Protein AF-A0A645IZW1-F1 (afdb_monomer_lite)

Secondary structure (DSSP, 8-state):
--SEEEE--TTSSS--EEEE---TTTTS-TT---HHHHT-TT-EEPTTS-EE--HHHHHHHT-HHHHHHHHHHHHHHHHHHS-HHHHHHHHHHHHHHHHHHHHHHHHHH--SS-HHHHHHHHHHHHHHHHHHHHHHHHHHHHHHT--HHHHHHHHHHH--

pLDDT: mean 94.76, std 5.3, range [58.44, 98.62]

InterPro domains:
  IPR014867 Spore coat protein CotH/Invasin CotH2/3/7 [PF08757] (4-135)

Sequence (160 aa):
MFNQKYWRTQDYTLKWRPVFFDLDFGFKSASRDMLGKFFNPKGEASPDQSKTYFEIYIGLKKNAAWRDYCVERYVEVVETYFNSERATALLDEMTAVLRPEIQRQIDKWHRPYSMEEWEDSIAELREIVAQRPEYALQNLQDYFRVSQEKMDELIAKYSK

Radius of gyration: 18.98 Å; chains: 1; bounding box: 49×40×54 Å

Organism: NCBI:txid1076179

Structure (mmCIF, N/CA/C/O backbone):
data_AF-A0A645IZW1-F1
#
_entry.id   AF-A0A645IZW1-F1
#
loop_
_atom_site.group_PDB
_atom_site.id
_atom_site.type_symbol
_atom_site.label_atom_id
_atom_site.label_alt_id
_atom_site.label_comp_id
_atom_site.label_asym_id
_atom_site.label_entity_id
_atom_site.label_seq_id
_atom_site.pdbx_PDB_ins_code
_atom_site.Cartn_x
_atom_site.Cartn_y
_atom_site.Cartn_z
_atom_site.occupancy
_atom_site.B_iso_or_equiv
_atom_site.auth_seq_id
_atom_site.auth_comp_id
_atom_site.auth_asym_id
_atom_site.auth_atom_id
_atom_site.pdbx_PDB_model_num
ATOM 1 N N . MET A 1 1 ? -10.077 13.845 -7.117 1.00 58.44 1 MET A N 1
ATOM 2 C CA . MET A 1 1 ? -11.066 12.772 -6.965 1.00 58.44 1 MET A CA 1
ATOM 3 C C . MET A 1 1 ? -10.299 11.556 -6.486 1.00 58.44 1 MET A C 1
ATOM 5 O O . MET A 1 1 ? -9.211 11.335 -6.999 1.00 58.44 1 MET A O 1
ATOM 9 N N . PHE A 1 2 ? -10.779 10.834 -5.476 1.00 76.81 2 PHE A N 1
ATOM 10 C CA . PHE A 1 2 ? -10.186 9.533 -5.148 1.00 76.81 2 PHE A CA 1
ATOM 11 C C . PHE A 1 2 ? -10.809 8.458 -6.025 1.00 76.81 2 PHE A C 1
ATOM 13 O O . PHE A 1 2 ? -12.012 8.501 -6.289 1.00 76.81 2 PHE A O 1
ATOM 20 N N . ASN A 1 3 ? -9.995 7.493 -6.445 1.00 87.50 3 ASN A N 1
ATOM 21 C CA . ASN A 1 3 ? -10.388 6.457 -7.392 1.00 87.50 3 ASN A CA 1
ATOM 22 C C . ASN A 1 3 ? -11.169 5.326 -6.702 1.00 87.50 3 ASN A C 1
ATOM 24 O O . ASN A 1 3 ? -10.756 4.168 -6.629 1.00 87.50 3 ASN A O 1
ATOM 28 N N . GLN A 1 4 ? -12.312 5.708 -6.130 1.00 87.06 4 GLN A N 1
ATOM 29 C CA . GLN A 1 4 ? -13.216 4.850 -5.385 1.00 87.06 4 GLN A CA 1
ATOM 30 C C . GLN A 1 4 ? -14.676 5.186 -5.704 1.00 87.06 4 GLN A C 1
ATOM 32 O O . GLN A 1 4 ? -15.096 6.341 -5.714 1.00 87.06 4 GLN A O 1
ATOM 37 N N . LYS A 1 5 ? -15.469 4.142 -5.927 1.00 87.81 5 LYS A N 1
ATOM 38 C CA . LYS A 1 5 ? -16.933 4.175 -6.002 1.00 87.81 5 LYS A CA 1
ATOM 39 C C . LYS A 1 5 ? -17.515 3.276 -4.918 1.00 87.81 5 LYS A C 1
ATOM 41 O O . LYS A 1 5 ? -16.784 2.583 -4.212 1.00 87.81 5 LYS A O 1
ATOM 46 N N . TYR A 1 6 ? -18.837 3.279 -4.792 1.00 89.81 6 TYR A N 1
ATOM 47 C CA . TYR A 1 6 ? -19.541 2.390 -3.879 1.00 89.81 6 TYR A CA 1
ATOM 48 C C . TYR A 1 6 ? -20.588 1.580 -4.625 1.00 89.81 6 TYR A C 1
ATOM 50 O O . TYR A 1 6 ? -21.292 2.098 -5.492 1.00 89.81 6 TYR A O 1
ATOM 58 N N . TRP A 1 7 ? -20.699 0.310 -4.257 1.00 92.31 7 TRP A N 1
ATOM 59 C CA . TRP A 1 7 ? -21.682 -0.606 -4.813 1.00 92.31 7 TRP A CA 1
ATOM 60 C C . TRP A 1 7 ? -22.397 -1.376 -3.702 1.00 92.31 7 TRP A C 1
ATOM 62 O O . TRP A 1 7 ? -21.852 -1.583 -2.618 1.00 92.31 7 TRP A O 1
ATOM 72 N N . ARG A 1 8 ? -23.639 -1.773 -3.967 1.00 94.00 8 ARG A N 1
ATOM 73 C CA . ARG A 1 8 ? -24.494 -2.589 -3.099 1.00 94.00 8 ARG A CA 1
ATOM 74 C C . ARG A 1 8 ? -25.448 -3.409 -3.965 1.00 94.00 8 ARG A C 1
ATOM 76 O O . ARG A 1 8 ? -25.717 -3.021 -5.105 1.00 94.00 8 ARG A O 1
ATOM 83 N N . THR A 1 9 ? -26.036 -4.466 -3.415 1.00 96.12 9 THR A N 1
ATOM 84 C CA . THR A 1 9 ? -27.168 -5.130 -4.078 1.00 96.12 9 THR A CA 1
ATOM 85 C C . THR A 1 9 ? -28.439 -4.287 -3.956 1.00 96.12 9 THR A C 1
ATOM 87 O O . THR A 1 9 ? -28.561 -3.437 -3.065 1.00 96.12 9 THR A O 1
ATOM 90 N N . GLN A 1 10 ? -29.401 -4.499 -4.862 1.00 95.44 10 GLN A N 1
ATOM 91 C CA . GLN A 1 10 ? -30.683 -3.780 -4.846 1.00 95.44 10 GLN A CA 1
ATOM 92 C C . GLN A 1 10 ? -31.492 -4.064 -3.574 1.00 95.44 10 GLN A C 1
ATOM 94 O O . GLN A 1 10 ? -32.064 -3.136 -3.005 1.00 95.44 10 GLN A O 1
ATOM 99 N N . ASP A 1 11 ? -31.448 -5.314 -3.117 1.00 96.50 11 ASP A N 1
ATOM 100 C CA . ASP A 1 11 ? -32.113 -5.845 -1.923 1.00 96.50 11 ASP A CA 1
ATOM 101 C C . ASP A 1 11 ? -31.331 -5.627 -0.611 1.00 96.50 11 ASP A C 1
ATOM 103 O O . ASP A 1 11 ? -31.790 -6.034 0.452 1.00 96.50 11 ASP A O 1
ATOM 107 N N . TYR A 1 12 ? -30.150 -4.996 -0.670 1.00 92.44 12 TYR A N 1
ATOM 108 C CA . TYR A 1 12 ? -29.259 -4.740 0.470 1.00 92.44 12 TYR A CA 1
ATOM 109 C C . TYR A 1 12 ? -28.753 -5.975 1.234 1.00 92.44 12 TYR A C 1
ATOM 111 O O . TYR A 1 12 ? -28.179 -5.822 2.318 1.00 92.44 12 TYR A O 1
ATOM 119 N N . THR A 1 13 ? -28.869 -7.178 0.668 1.00 95.81 13 THR A N 1
ATOM 120 C CA . THR A 1 13 ? -28.173 -8.366 1.194 1.00 95.81 13 THR A CA 1
ATOM 121 C C . THR A 1 13 ? -26.663 -8.124 1.268 1.00 95.81 13 THR A C 1
ATOM 123 O O . THR A 1 13 ? -26.035 -8.386 2.296 1.00 95.81 13 THR A O 1
ATOM 126 N N . LEU A 1 14 ? -26.090 -7.492 0.237 1.00 91.56 14 LEU A N 1
ATOM 127 C CA . LEU A 1 14 ? -24.781 -6.852 0.302 1.00 91.56 14 LEU A CA 1
ATOM 128 C C . LEU A 1 14 ? -24.951 -5.351 0.530 1.00 91.56 14 LEU A C 1
ATOM 130 O O . LEU A 1 14 ? -25.334 -4.589 -0.361 1.00 91.56 14 LEU A O 1
ATOM 134 N N . LYS A 1 15 ? -24.608 -4.924 1.747 1.00 90.06 15 LYS A N 1
ATOM 135 C CA . LYS A 1 15 ? -24.477 -3.508 2.109 1.00 90.06 15 LYS A CA 1
ATOM 136 C C . LYS A 1 15 ? -23.339 -2.851 1.321 1.00 90.06 15 LYS A C 1
ATOM 138 O O . LYS A 1 15 ? -22.484 -3.538 0.771 1.00 90.06 15 LYS A O 1
ATOM 143 N N . TRP A 1 16 ? -23.319 -1.519 1.321 1.00 89.44 16 TRP A N 1
ATOM 144 C CA . TRP A 1 16 ? -22.323 -0.705 0.621 1.00 89.44 16 TRP A CA 1
ATOM 145 C C . TRP A 1 16 ? -20.887 -1.217 0.793 1.00 89.44 16 TRP A C 1
ATOM 147 O O . TRP A 1 16 ? -20.386 -1.352 1.914 1.00 89.44 16 TRP A O 1
ATOM 157 N N . ARG A 1 17 ? -20.223 -1.470 -0.336 1.00 88.56 17 ARG A N 1
ATOM 158 C CA . ARG A 1 17 ? -18.812 -1.839 -0.440 1.00 88.56 17 ARG A CA 1
ATOM 159 C C . ARG A 1 17 ? -18.063 -0.810 -1.280 1.00 88.56 17 ARG A C 1
ATOM 161 O O . ARG A 1 17 ? -18.606 -0.368 -2.296 1.00 88.56 17 ARG A O 1
ATOM 168 N N . PRO A 1 18 ? -16.840 -0.432 -0.881 1.00 89.00 18 PRO A N 1
ATOM 169 C CA . PRO A 1 18 ? -15.971 0.341 -1.748 1.00 89.00 18 PRO A CA 1
ATOM 170 C C . PRO A 1 18 ? -15.534 -0.513 -2.943 1.00 89.00 18 PRO A C 1
ATOM 172 O O . PRO A 1 18 ? -15.275 -1.708 -2.803 1.00 89.00 18 PRO A O 1
ATOM 175 N N . VAL A 1 19 ? -15.444 0.116 -4.108 1.00 91.00 19 VAL A N 1
ATOM 176 C CA . VAL A 1 19 ? -14.883 -0.455 -5.332 1.00 91.00 19 VAL A CA 1
ATOM 177 C C . VAL A 1 19 ? -13.795 0.493 -5.808 1.00 91.00 19 VAL A C 1
ATOM 179 O O . VAL A 1 19 ? -14.080 1.654 -6.113 1.00 91.00 19 VAL A O 1
ATOM 182 N N . PHE A 1 20 ? -12.559 0.007 -5.837 1.00 90.56 20 PHE A N 1
ATOM 183 C CA . PHE A 1 20 ? -11.404 0.773 -6.290 1.00 90.56 20 PHE A CA 1
ATOM 184 C C . PHE A 1 20 ? -11.232 0.659 -7.805 1.00 90.56 20 PHE A C 1
ATOM 186 O O . PHE A 1 20 ? -11.571 -0.360 -8.405 1.00 90.56 20 PHE A O 1
ATOM 193 N N . PHE A 1 21 ? -10.706 1.711 -8.416 1.00 92.81 21 PHE A N 1
ATOM 194 C CA . PHE A 1 21 ? -10.267 1.747 -9.810 1.00 92.81 21 PHE A CA 1
ATOM 195 C C . PHE A 1 21 ? -8.989 2.587 -9.896 1.00 92.81 21 PHE A C 1
ATOM 197 O O . PHE A 1 21 ? -8.610 3.180 -8.893 1.00 92.81 21 PHE A O 1
ATOM 204 N N . ASP A 1 22 ? -8.323 2.612 -11.053 1.00 93.25 22 ASP A N 1
ATOM 205 C CA . ASP A 1 22 ? -7.211 3.538 -11.342 1.00 93.25 22 ASP A CA 1
ATOM 206 C C . ASP A 1 22 ? -6.146 3.589 -10.217 1.00 93.25 22 ASP A C 1
ATOM 208 O O . ASP A 1 22 ? -6.027 4.548 -9.451 1.00 93.25 22 ASP A O 1
ATOM 212 N N . LEU A 1 23 ? -5.456 2.453 -10.047 1.00 91.38 23 LEU A N 1
ATOM 213 C CA . LEU A 1 23 ? -4.484 2.193 -8.974 1.00 91.38 23 LEU A CA 1
ATOM 214 C C . LEU A 1 23 ? -3.025 2.247 -9.457 1.00 91.38 23 LEU A C 1
ATOM 216 O O . LEU A 1 23 ? -2.130 1.775 -8.761 1.00 91.38 23 LEU A O 1
ATOM 220 N N . ASP A 1 24 ? -2.778 2.817 -10.630 1.00 90.88 24 ASP A N 1
ATOM 221 C CA . ASP A 1 24 ? -1.457 2.986 -11.249 1.00 90.88 24 ASP A CA 1
ATOM 222 C C . ASP A 1 24 ? -0.522 3.899 -10.430 1.00 90.88 24 ASP A C 1
ATOM 224 O O . ASP A 1 24 ? 0.692 3.731 -10.454 1.00 90.88 24 ASP A O 1
ATOM 228 N N . PHE A 1 25 ? -1.078 4.810 -9.622 1.00 88.69 25 PHE A N 1
ATOM 229 C CA . PHE A 1 25 ? -0.332 5.600 -8.626 1.00 88.69 25 PHE A CA 1
ATOM 230 C C . PHE A 1 25 ? -0.098 4.859 -7.291 1.00 88.69 25 PHE A C 1
ATOM 232 O O . PHE A 1 25 ? 0.439 5.443 -6.335 1.00 88.69 25 PHE A O 1
ATOM 239 N N . GLY A 1 26 ? -0.524 3.595 -7.195 1.00 89.38 26 GLY A N 1
ATOM 240 C CA . GLY A 1 26 ? -0.155 2.675 -6.122 1.00 89.38 26 GLY A CA 1
ATOM 241 C C . GLY A 1 26 ? 1.346 2.377 -6.135 1.00 89.38 26 GLY A C 1
ATOM 242 O O . GLY A 1 26 ? 2.008 2.565 -7.144 1.00 89.38 26 GLY A O 1
ATOM 243 N N . PHE A 1 27 ? 1.904 1.978 -4.988 1.00 92.06 27 PHE A N 1
ATOM 244 C CA . PHE A 1 27 ? 3.338 1.665 -4.842 1.00 92.06 27 PHE A CA 1
ATOM 245 C C . PHE A 1 27 ? 4.316 2.740 -5.363 1.00 92.06 27 PHE A C 1
ATOM 247 O O . PHE A 1 27 ? 5.469 2.452 -5.637 1.00 92.06 27 PHE A O 1
ATOM 254 N N . LYS A 1 28 ? 3.904 4.014 -5.413 1.00 90.81 28 LYS A N 1
ATOM 255 C CA . LYS A 1 28 ? 4.811 5.134 -5.732 1.00 90.81 28 LYS A CA 1
ATOM 256 C C . LYS A 1 28 ? 5.898 5.365 -4.667 1.00 90.81 28 LYS A C 1
ATOM 258 O O . LYS A 1 28 ? 6.883 6.043 -4.917 1.00 90.81 28 LYS A O 1
ATOM 263 N N . SER A 1 29 ? 5.662 4.909 -3.439 1.00 94.69 29 SER A N 1
ATOM 264 C CA . SER A 1 29 ? 6.598 5.001 -2.316 1.00 94.69 29 SER A CA 1
ATOM 265 C C . SER A 1 29 ? 6.164 4.027 -1.224 1.00 94.69 29 SER A C 1
ATOM 267 O O . SER A 1 29 ? 4.963 3.909 -0.954 1.00 94.69 29 SER A O 1
ATOM 269 N N . ALA A 1 30 ? 7.126 3.363 -0.582 1.00 96.50 30 ALA A N 1
ATOM 270 C CA . ALA A 1 30 ? 6.860 2.398 0.483 1.00 96.50 30 ALA A CA 1
ATOM 271 C C . ALA A 1 30 ? 6.257 3.062 1.735 1.00 96.50 30 ALA A C 1
ATOM 273 O O . ALA A 1 30 ? 5.339 2.520 2.354 1.00 96.50 30 ALA A O 1
ATOM 274 N N . SER A 1 31 ? 6.701 4.280 2.058 1.00 96.19 31 SER A N 1
ATOM 275 C CA . SER A 1 31 ? 6.318 5.003 3.277 1.00 96.19 31 SER A CA 1
ATOM 276 C C . SER A 1 31 ? 5.004 5.777 3.172 1.00 96.19 31 SER A C 1
ATOM 278 O O . SER A 1 31 ? 4.503 6.293 4.172 1.00 96.19 31 SER A O 1
ATOM 280 N N . ARG A 1 32 ? 4.404 5.867 1.977 1.00 93.19 32 ARG A N 1
ATOM 281 C CA . ARG A 1 32 ? 3.216 6.698 1.749 1.00 93.19 32 ARG A CA 1
ATOM 282 C C . ARG A 1 32 ? 2.056 6.309 2.673 1.00 93.19 32 ARG A C 1
ATOM 284 O O . ARG A 1 32 ? 1.503 5.214 2.574 1.00 93.19 32 ARG A O 1
ATOM 291 N N . ASP A 1 33 ? 1.630 7.256 3.506 1.00 92.62 33 ASP A N 1
ATOM 292 C CA . ASP A 1 33 ? 0.456 7.107 4.366 1.00 92.62 33 ASP A CA 1
ATOM 293 C C . ASP A 1 33 ? -0.831 7.582 3.670 1.00 92.62 33 ASP A C 1
ATOM 295 O O . ASP A 1 33 ? -0.904 8.663 3.074 1.00 92.62 33 ASP A O 1
ATOM 299 N N . MET A 1 34 ? -1.867 6.751 3.761 1.00 89.50 34 MET A N 1
ATOM 300 C CA . MET A 1 34 ? -3.210 7.019 3.250 1.00 89.50 34 MET A CA 1
ATOM 301 C C . MET A 1 34 ? -4.269 7.039 4.360 1.00 89.50 34 MET A C 1
ATOM 303 O O . MET A 1 34 ? -5.372 7.527 4.111 1.00 89.50 34 MET A O 1
ATOM 307 N N . LEU A 1 35 ? -3.966 6.575 5.579 1.00 92.75 35 LEU A N 1
ATOM 308 C CA . LEU A 1 35 ? -4.932 6.503 6.680 1.00 92.75 35 LEU A CA 1
ATOM 309 C C . LEU A 1 35 ? -5.449 7.895 7.035 1.00 92.75 35 LEU A C 1
ATOM 311 O O . LEU A 1 35 ? -6.661 8.116 7.063 1.00 92.75 35 LEU A O 1
ATOM 315 N N . GLY A 1 36 ? -4.543 8.865 7.191 1.00 90.50 36 GLY A N 1
ATOM 316 C CA . GLY A 1 36 ? -4.910 10.256 7.459 1.00 90.50 36 GLY A CA 1
ATOM 317 C C . GLY A 1 36 ? -5.923 10.8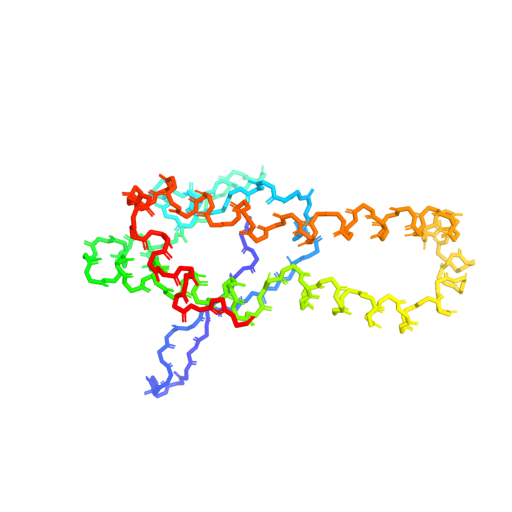23 6.463 1.00 90.50 36 GLY A C 1
ATOM 318 O O . GLY A 1 36 ? -6.832 11.546 6.868 1.00 90.50 36 GLY A O 1
ATOM 319 N N . LYS A 1 37 ? -5.825 10.419 5.192 1.00 90.56 37 LYS A N 1
ATOM 320 C CA . LYS A 1 37 ? -6.697 10.885 4.108 1.00 90.56 37 LYS A CA 1
ATOM 321 C C . LYS A 1 37 ? -8.098 10.282 4.177 1.00 90.56 37 LYS A C 1
ATOM 323 O O . LYS A 1 37 ? -9.089 11.001 4.087 1.00 90.56 37 LYS A O 1
ATOM 328 N N . PHE A 1 38 ? -8.192 8.971 4.402 1.00 90.56 38 PHE A N 1
ATOM 329 C CA . PHE A 1 38 ? -9.474 8.258 4.505 1.00 90.56 38 PHE A CA 1
ATOM 330 C C . PHE A 1 38 ? -10.312 8.687 5.713 1.00 90.56 38 PHE A C 1
ATOM 332 O O . PHE A 1 38 ? -11.532 8.549 5.711 1.00 90.56 38 PHE A O 1
ATOM 339 N N . PHE A 1 39 ? -9.676 9.221 6.751 1.00 92.38 39 PHE A N 1
ATOM 340 C CA . PHE A 1 39 ? -10.346 9.618 7.986 1.00 92.38 39 PHE A CA 1
ATOM 341 C C . PHE A 1 39 ? -10.385 11.138 8.197 1.00 92.38 39 PHE A C 1
ATOM 343 O O . PHE A 1 39 ? -10.705 11.588 9.301 1.00 92.38 39 PHE A O 1
ATOM 350 N N . ASN A 1 40 ? -10.072 11.938 7.172 1.00 92.25 40 ASN A N 1
ATOM 351 C CA . ASN A 1 40 ? -10.043 13.393 7.273 1.00 92.25 40 ASN A CA 1
ATOM 352 C C . ASN A 1 40 ? -11.463 14.001 7.234 1.00 92.25 40 ASN A C 1
ATOM 354 O O . ASN A 1 40 ? -12.096 14.024 6.175 1.00 92.25 40 ASN A O 1
ATOM 358 N N . PRO A 1 41 ? -11.966 14.595 8.337 1.00 92.50 41 PRO A N 1
ATOM 359 C CA . PRO A 1 41 ? -13.296 15.204 8.362 1.00 92.50 41 PRO A CA 1
ATOM 360 C C . PRO A 1 41 ? -13.407 16.480 7.515 1.00 92.50 41 PRO A C 1
ATOM 362 O O . PRO A 1 41 ? -14.514 16.938 7.244 1.00 92.50 41 PRO A O 1
ATOM 365 N N . LYS A 1 42 ? -12.282 17.076 7.099 1.00 92.38 42 LYS A N 1
ATOM 366 C CA . LYS A 1 42 ? -12.251 18.292 6.271 1.00 92.38 42 LYS A CA 1
ATOM 367 C C . LYS A 1 42 ? -12.313 18.003 4.767 1.00 92.38 42 LYS A C 1
ATOM 369 O O . LYS A 1 42 ? -12.342 18.964 3.987 1.00 92.38 42 LYS A O 1
ATOM 374 N N . GLY A 1 43 ? -12.351 16.721 4.395 1.00 90.50 43 GLY A N 1
ATOM 375 C CA . GLY A 1 43 ? -12.278 16.238 3.022 1.00 90.50 43 GLY A CA 1
ATOM 376 C C . GLY A 1 43 ? -10.874 16.358 2.432 1.00 90.50 43 GLY A C 1
ATOM 377 O O . GLY A 1 43 ? -10.065 17.188 2.854 1.00 90.50 43 GLY A O 1
ATOM 378 N N . GLU A 1 44 ? -10.603 15.540 1.425 1.00 90.12 44 GLU A N 1
ATOM 379 C CA . GLU A 1 44 ? -9.346 15.543 0.684 1.00 90.12 44 GLU A CA 1
ATOM 380 C C . GLU A 1 44 ? -9.493 16.334 -0.613 1.00 90.12 44 GLU A C 1
ATOM 382 O O . GLU A 1 44 ? -10.399 16.078 -1.412 1.00 90.12 44 GLU A O 1
ATOM 387 N N . ALA A 1 45 ? -8.606 17.306 -0.814 1.00 88.25 45 ALA A N 1
ATOM 388 C CA . ALA A 1 45 ? -8.650 18.184 -1.973 1.00 88.25 45 ALA A CA 1
ATOM 389 C C . ALA A 1 45 ? -8.102 17.502 -3.232 1.00 88.25 45 ALA A C 1
ATOM 391 O O . ALA A 1 45 ? -7.143 16.729 -3.201 1.00 88.25 45 ALA A O 1
ATOM 392 N N . SER A 1 46 ? -8.712 17.848 -4.353 1.00 85.06 46 SER A N 1
ATOM 393 C CA . SER A 1 46 ? -8.290 17.494 -5.702 1.00 85.06 46 SER A CA 1
ATOM 394 C C . SER A 1 46 ? -7.593 18.692 -6.362 1.00 85.06 46 SER A C 1
ATOM 396 O O . SER A 1 46 ? -7.748 19.816 -5.877 1.00 85.06 46 SER A O 1
ATOM 398 N N . PRO A 1 47 ? -6.858 18.503 -7.475 1.00 86.12 47 PRO A N 1
ATOM 399 C CA . PRO A 1 47 ? -6.219 19.615 -8.189 1.00 86.12 47 PRO A CA 1
ATOM 400 C C . PRO A 1 47 ? -7.190 20.722 -8.633 1.00 86.12 47 PRO A C 1
ATOM 402 O O . PRO A 1 47 ? -6.826 21.892 -8.644 1.00 86.12 47 PRO A O 1
ATOM 405 N N . ASP A 1 48 ? -8.441 20.368 -8.932 1.00 90.44 48 ASP A N 1
ATOM 406 C CA . ASP A 1 48 ? -9.526 21.296 -9.282 1.00 90.44 48 ASP A CA 1
ATOM 407 C C . ASP A 1 48 ? -10.207 21.945 -8.058 1.00 90.44 48 ASP A C 1
ATOM 409 O O . ASP A 1 48 ? -11.262 22.559 -8.187 1.00 90.44 48 ASP A O 1
ATOM 413 N N . GLN A 1 49 ? -9.620 21.800 -6.864 1.00 86.94 49 GLN A N 1
ATOM 414 C CA . GLN A 1 49 ? -10.120 22.288 -5.571 1.00 86.94 49 GLN A CA 1
ATOM 415 C C . GLN A 1 49 ? -11.398 21.603 -5.063 1.00 86.94 49 GLN A C 1
ATOM 417 O O . GLN A 1 49 ? -11.838 21.884 -3.943 1.00 86.94 49 GLN A O 1
ATOM 422 N N . SER A 1 50 ? -11.965 20.651 -5.813 1.00 89.69 50 SER A N 1
ATOM 423 C CA . SER A 1 50 ? -13.062 19.823 -5.317 1.00 89.69 50 SER A CA 1
ATOM 424 C C . SER A 1 50 ? -12.593 18.949 -4.153 1.00 89.69 50 SER A C 1
ATOM 426 O O . SER A 1 50 ? -11.452 18.475 -4.111 1.00 89.69 50 SER A O 1
ATOM 428 N N . LYS A 1 51 ? -13.485 18.715 -3.189 1.00 89.12 51 LYS A N 1
ATOM 429 C CA . LYS A 1 51 ? -13.199 17.880 -2.020 1.00 89.12 51 LYS A CA 1
ATOM 430 C C . LYS A 1 51 ? -13.912 16.545 -2.118 1.00 89.12 51 LYS A C 1
ATOM 432 O O . LYS A 1 51 ? -15.117 16.493 -2.344 1.00 89.12 51 LYS A O 1
ATOM 437 N N . THR A 1 52 ? -13.159 15.471 -1.908 1.00 87.88 52 THR A N 1
ATOM 438 C CA . THR A 1 52 ? -13.719 14.136 -1.684 1.00 87.88 52 THR A CA 1
ATOM 439 C C . THR A 1 52 ? -13.878 13.917 -0.188 1.00 87.88 52 THR A C 1
ATOM 441 O O . THR A 1 52 ? -12.931 14.109 0.576 1.00 87.88 52 THR A O 1
ATOM 444 N N . TYR A 1 53 ? -15.075 13.523 0.226 1.00 87.50 53 TYR A N 1
ATOM 445 C CA . TYR A 1 53 ? -15.387 13.210 1.612 1.00 87.50 53 TYR A CA 1
ATOM 446 C C . TYR A 1 53 ? -15.522 11.693 1.791 1.00 87.50 53 TYR A C 1
ATOM 448 O O . TYR A 1 53 ? -15.884 10.962 0.870 1.00 87.50 53 TYR A O 1
ATOM 456 N N . PHE A 1 54 ? -15.151 11.226 2.982 1.00 88.38 54 PHE A N 1
ATOM 457 C CA . PHE A 1 54 ? -15.056 9.811 3.339 1.00 88.38 54 PHE A CA 1
ATOM 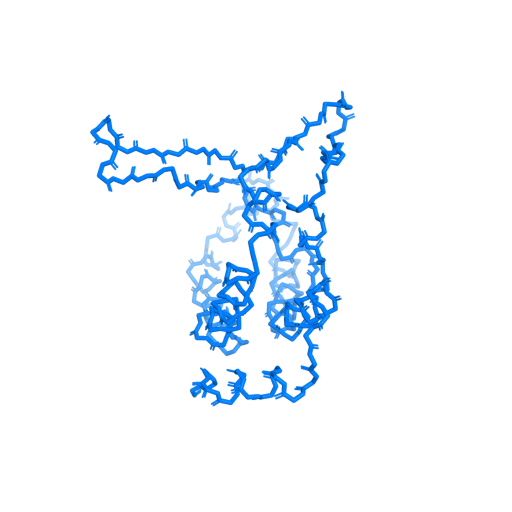458 C C . PHE A 1 54 ? -15.968 9.491 4.527 1.00 88.38 54 PHE A C 1
ATOM 460 O O . PHE A 1 54 ? -15.556 8.878 5.512 1.00 88.38 54 PHE A O 1
ATOM 467 N N . GLU A 1 55 ? -17.219 9.949 4.471 1.00 88.56 55 GLU A N 1
ATOM 468 C CA . GLU A 1 55 ? -18.149 10.003 5.605 1.00 88.56 55 GLU A CA 1
ATOM 469 C C . GLU A 1 55 ? -18.372 8.641 6.256 1.00 88.56 55 GLU A C 1
ATOM 471 O O . GLU A 1 55 ? -18.472 8.560 7.480 1.00 88.56 55 GLU A O 1
ATOM 476 N N . ILE A 1 56 ? -18.389 7.567 5.460 1.00 88.81 56 ILE A N 1
ATOM 477 C CA . ILE A 1 56 ? -18.507 6.196 5.969 1.00 88.81 56 ILE A CA 1
ATOM 478 C C . ILE A 1 56 ? -17.330 5.876 6.900 1.00 88.81 56 ILE A C 1
ATOM 480 O O . ILE A 1 56 ? -17.543 5.454 8.034 1.00 88.81 56 ILE A O 1
ATOM 484 N N . TYR A 1 57 ? -16.095 6.122 6.465 1.00 90.88 57 TYR A N 1
ATOM 485 C CA . TYR A 1 57 ? -14.891 5.837 7.250 1.00 90.88 57 TYR A CA 1
ATOM 486 C C . TYR A 1 57 ? -14.763 6.771 8.457 1.00 90.88 57 TYR A C 1
ATOM 488 O O . TYR A 1 57 ? -14.462 6.321 9.563 1.00 90.88 57 TYR A O 1
ATOM 496 N N . ILE A 1 58 ? -15.069 8.059 8.276 1.00 93.31 58 ILE A N 1
ATOM 497 C CA . ILE A 1 58 ? -15.098 9.056 9.355 1.00 93.31 58 ILE A CA 1
ATOM 498 C C . ILE A 1 58 ? -16.113 8.652 10.434 1.00 93.31 58 ILE A C 1
ATOM 500 O O . ILE A 1 58 ? -15.828 8.762 11.627 1.00 93.31 58 ILE A O 1
ATOM 504 N N . GLY A 1 59 ? -17.294 8.180 10.028 1.00 94.00 59 GLY A N 1
ATOM 505 C CA . GLY A 1 59 ? -18.337 7.697 10.927 1.00 94.00 59 GLY A CA 1
ATOM 506 C C . GLY A 1 59 ? -17.919 6.430 11.667 1.00 94.00 59 GLY A C 1
ATOM 507 O O . GLY A 1 59 ? -18.001 6.387 12.894 1.00 94.00 59 GLY A O 1
ATOM 508 N N . LEU A 1 60 ? -17.410 5.431 10.941 1.00 93.31 60 LEU A N 1
ATOM 509 C CA . LEU A 1 60 ? -16.945 4.165 11.510 1.00 93.31 60 LEU A CA 1
ATOM 510 C C . LEU A 1 60 ? -15.831 4.373 12.543 1.00 93.31 60 LEU A C 1
ATOM 512 O O . LEU A 1 60 ? -15.893 3.797 13.628 1.00 93.31 60 LEU A O 1
ATOM 516 N N . LYS A 1 61 ? -14.884 5.283 12.278 1.00 95.19 61 LYS A N 1
ATOM 517 C CA . LYS A 1 61 ? -13.793 5.615 13.208 1.00 95.19 61 LYS A CA 1
ATOM 518 C C . LYS A 1 61 ? -14.280 6.115 14.571 1.00 95.19 61 LYS A C 1
ATOM 520 O O . LYS A 1 61 ? -13.542 5.999 15.549 1.00 95.19 61 LYS A O 1
ATOM 525 N N . LYS A 1 62 ? -15.500 6.651 14.692 1.00 96.06 62 LYS A N 1
ATOM 526 C CA . LYS A 1 62 ? -16.057 7.074 15.993 1.00 96.06 62 LYS A CA 1
ATOM 527 C C . LYS A 1 62 ? -16.353 5.885 16.914 1.00 96.06 62 LYS A C 1
ATOM 529 O O . LYS A 1 62 ? -16.302 6.040 18.131 1.00 96.06 62 LYS A O 1
ATOM 534 N N . ASN A 1 63 ? -16.605 4.702 16.359 1.00 97.62 63 ASN A N 1
ATOM 535 C CA . ASN A 1 63 ? -16.886 3.489 17.119 1.00 97.62 63 ASN A CA 1
ATOM 536 C C . ASN A 1 63 ? -15.578 2.824 17.588 1.00 97.62 63 ASN A C 1
ATOM 538 O O . ASN A 1 63 ? -14.729 2.490 16.767 1.00 97.62 63 ASN A O 1
ATOM 542 N N . ALA A 1 64 ? -15.421 2.634 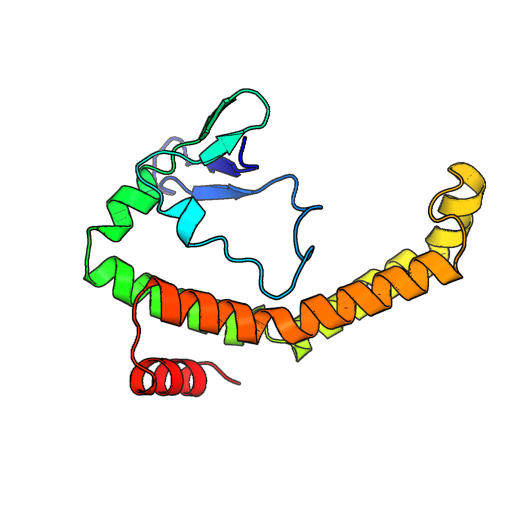18.903 1.00 97.44 64 ALA A N 1
ATOM 543 C CA . ALA A 1 64 ? -14.216 2.038 19.488 1.00 97.44 64 ALA A CA 1
ATOM 544 C C . ALA A 1 64 ? -13.981 0.595 19.030 1.00 97.44 64 ALA A C 1
ATOM 546 O O . ALA A 1 64 ? -12.928 0.313 18.471 1.00 97.44 64 ALA A O 1
ATOM 547 N N . ALA A 1 65 ? -14.997 -0.263 19.136 1.00 97.88 65 ALA A N 1
ATOM 548 C CA . ALA A 1 65 ? -14.905 -1.653 18.696 1.00 97.88 65 ALA A CA 1
ATOM 549 C C . ALA A 1 65 ? -14.571 -1.771 17.200 1.00 97.88 65 ALA A C 1
ATOM 551 O O . ALA A 1 65 ? -13.855 -2.678 16.786 1.00 97.88 65 ALA A O 1
ATOM 552 N N . TRP A 1 66 ? -15.054 -0.835 16.374 1.00 97.31 66 TRP A N 1
ATOM 553 C CA . TRP A 1 66 ? -14.676 -0.807 14.964 1.00 97.31 66 TRP A CA 1
ATOM 554 C C . TRP A 1 66 ? -13.208 -0.432 14.755 1.00 97.31 66 TRP A C 1
ATOM 556 O O . TRP A 1 66 ? -12.574 -1.005 13.875 1.00 97.31 66 TRP A O 1
ATOM 566 N N . ARG A 1 67 ? -12.658 0.515 15.528 1.00 97.69 67 ARG A N 1
ATOM 567 C CA . ARG A 1 67 ? -11.231 0.861 15.429 1.00 97.69 67 ARG A CA 1
ATOM 568 C C . ARG A 1 67 ? -10.360 -0.336 15.789 1.00 97.69 67 ARG A C 1
ATOM 570 O O . ARG A 1 67 ? -9.452 -0.639 15.026 1.00 97.69 67 ARG A O 1
ATOM 577 N N . ASP A 1 68 ? -10.690 -1.032 16.873 1.00 97.94 68 ASP A N 1
ATOM 578 C CA . ASP A 1 68 ? -9.953 -2.221 17.312 1.00 97.94 68 ASP A CA 1
ATOM 579 C C . ASP A 1 68 ? -10.003 -3.315 16.235 1.00 97.94 68 ASP A C 1
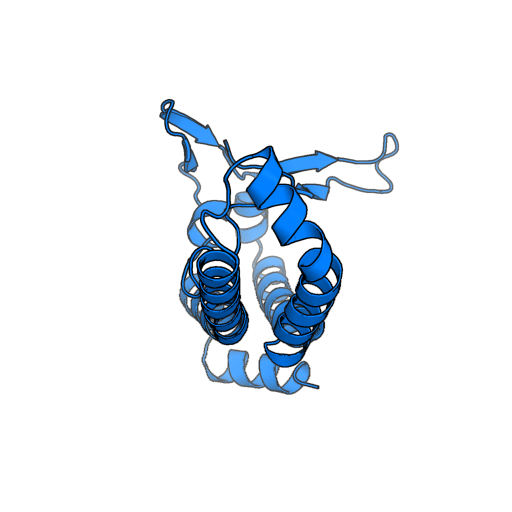ATOM 581 O O . ASP A 1 68 ? -8.969 -3.838 15.822 1.00 97.94 68 ASP A O 1
ATOM 585 N N . TYR A 1 69 ? -11.194 -3.567 15.679 1.00 98.12 69 TYR A N 1
ATOM 586 C CA . TYR A 1 69 ? -11.370 -4.480 14.549 1.00 98.12 69 TYR A CA 1
ATOM 587 C C . TYR A 1 69 ? -10.591 -4.039 13.301 1.00 98.12 69 TYR A C 1
ATOM 589 O O . TYR A 1 69 ? -9.998 -4.865 12.614 1.00 98.12 69 TYR A O 1
ATOM 597 N N . CYS A 1 70 ? -10.594 -2.744 12.976 1.00 97.50 70 CYS A N 1
ATOM 598 C CA . CYS A 1 70 ? -9.882 -2.206 11.821 1.00 97.50 70 CYS A CA 1
ATOM 599 C C . CYS A 1 70 ? -8.370 -2.392 11.964 1.00 97.50 70 CYS A C 1
ATOM 601 O O . CYS A 1 70 ? -7.729 -2.759 10.984 1.00 97.50 70 CYS A O 1
ATOM 603 N N . VAL A 1 71 ? -7.813 -2.156 13.156 1.00 98.56 71 VAL A N 1
ATOM 604 C CA . VAL A 1 71 ? -6.390 -2.372 13.449 1.00 98.56 71 VAL A CA 1
ATOM 605 C C . VAL A 1 71 ? -6.037 -3.841 13.258 1.00 98.56 71 VAL A C 1
ATOM 607 O O . VAL A 1 71 ? -5.171 -4.152 12.447 1.00 98.56 71 VAL A O 1
ATOM 610 N N . GLU A 1 72 ? -6.753 -4.747 13.924 1.00 98.62 72 GLU A N 1
ATOM 611 C CA . GLU A 1 72 ? -6.494 -6.184 13.809 1.00 98.62 72 GLU A CA 1
ATOM 612 C C . GLU A 1 72 ? -6.621 -6.676 12.363 1.00 98.62 72 GLU A C 1
ATOM 614 O O . GLU A 1 72 ? -5.721 -7.344 11.855 1.00 98.62 72 GLU A O 1
ATOM 619 N N . ARG A 1 73 ? -7.699 -6.293 11.667 1.00 98.31 73 ARG A N 1
ATOM 620 C CA . ARG A 1 73 ? -7.922 -6.695 10.275 1.00 98.31 73 ARG A CA 1
ATOM 621 C C . ARG A 1 73 ? -6.855 -6.137 9.336 1.00 98.31 73 ARG A C 1
ATOM 623 O O . ARG A 1 73 ? -6.527 -6.788 8.349 1.00 98.31 73 ARG A O 1
ATOM 630 N N . TYR A 1 74 ? -6.341 -4.938 9.598 1.00 98.19 74 TYR A N 1
ATOM 631 C CA . TYR A 1 74 ? -5.267 -4.363 8.793 1.00 98.19 74 TYR A CA 1
ATOM 632 C C . TYR A 1 74 ? -3.970 -5.152 8.982 1.00 98.19 74 TYR A C 1
ATOM 634 O O . TYR A 1 74 ? -3.359 -5.520 7.981 1.00 98.19 74 TYR A O 1
ATOM 642 N N . VAL A 1 75 ? -3.592 -5.468 10.228 1.00 98.62 75 VAL A N 1
ATOM 643 C CA . VAL A 1 75 ? -2.410 -6.302 10.514 1.00 98.62 75 VAL A CA 1
ATOM 644 C C . VAL A 1 75 ? -2.554 -7.676 9.863 1.00 98.62 75 VAL A C 1
ATOM 646 O O . VAL A 1 75 ? -1.672 -8.079 9.115 1.00 98.62 75 VAL A O 1
ATOM 649 N N . GLU A 1 76 ? -3.699 -8.346 10.037 1.00 98.50 76 GLU A N 1
ATOM 650 C CA . GLU A 1 76 ? -3.976 -9.633 9.386 1.00 98.50 76 GLU A CA 1
ATOM 651 C C . GLU A 1 76 ? -3.784 -9.549 7.868 1.00 98.50 76 GLU A C 1
ATOM 653 O O . GLU A 1 76 ? -3.167 -10.427 7.268 1.00 98.50 76 GLU A O 1
ATOM 658 N N . VAL A 1 77 ? -4.326 -8.506 7.231 1.00 97.69 77 VAL A N 1
ATOM 659 C CA . VAL A 1 77 ? -4.260 -8.361 5.776 1.00 97.69 77 VAL A CA 1
ATOM 660 C C . VAL A 1 77 ? -2.828 -8.144 5.294 1.00 97.69 77 VAL A C 1
ATOM 662 O O . VAL A 1 77 ? -2.444 -8.740 4.284 1.00 97.69 77 VAL A O 1
ATOM 665 N N . VAL A 1 78 ? -2.055 -7.320 6.005 1.00 97.81 78 VAL A N 1
ATOM 666 C CA . VAL A 1 78 ? -0.644 -7.084 5.688 1.00 97.81 78 VAL A CA 1
ATOM 667 C C . VAL A 1 78 ? 0.153 -8.373 5.845 1.00 97.81 78 VAL A C 1
ATOM 669 O O . VAL A 1 78 ? 0.744 -8.819 4.869 1.00 97.81 78 VAL A O 1
ATOM 672 N N . GLU A 1 79 ? 0.080 -9.027 7.000 1.00 97.94 79 GLU A N 1
ATOM 673 C CA . GLU A 1 79 ? 0.851 -10.243 7.287 1.00 97.94 79 GLU A CA 1
ATOM 674 C C . GLU A 1 79 ? 0.442 -11.434 6.403 1.00 97.94 79 GLU A C 1
ATOM 676 O O . GLU A 1 79 ? 1.285 -12.200 5.943 1.00 97.94 79 GLU A O 1
ATOM 681 N N . THR A 1 80 ? -0.849 -11.582 6.090 1.00 95.69 80 THR A N 1
ATOM 682 C CA . THR A 1 80 ? -1.347 -12.762 5.359 1.00 95.69 80 THR A CA 1
ATOM 683 C C . THR A 1 80 ? -1.256 -12.615 3.840 1.00 95.69 80 THR A C 1
ATOM 685 O O . THR A 1 80 ? -0.954 -13.586 3.146 1.00 95.69 80 THR A O 1
ATOM 688 N N . TYR A 1 81 ? -1.587 -11.441 3.293 1.00 94.38 81 TYR A N 1
ATOM 689 C CA . TYR A 1 81 ? -1.789 -11.281 1.844 1.00 94.38 81 TYR A CA 1
ATOM 690 C C . TYR A 1 81 ? -0.802 -10.327 1.184 1.00 94.38 81 TYR A C 1
ATOM 692 O O . TYR A 1 81 ? -0.515 -10.505 0.001 1.00 94.38 81 TYR A O 1
ATOM 700 N N . PHE A 1 82 ? -0.313 -9.329 1.919 1.00 95.31 82 PHE A N 1
ATOM 701 C CA . PHE A 1 82 ? 0.578 -8.298 1.391 1.00 95.31 82 PHE A CA 1
ATOM 702 C C . PHE A 1 82 ? 1.974 -8.352 2.007 1.00 95.31 82 PHE A C 1
ATOM 704 O O . PHE A 1 82 ? 2.690 -7.365 1.909 1.00 95.31 82 PHE A O 1
ATOM 711 N N . ASN A 1 83 ? 2.374 -9.466 2.624 1.00 96.44 83 ASN A N 1
ATOM 712 C CA . ASN A 1 83 ? 3.726 -9.603 3.153 1.00 96.44 83 ASN A CA 1
ATOM 713 C C . ASN A 1 83 ? 4.765 -9.546 2.021 1.00 96.44 83 ASN A C 1
ATOM 715 O O . ASN A 1 83 ? 4.450 -9.783 0.850 1.00 96.44 83 ASN A O 1
ATOM 719 N N . SER A 1 84 ? 6.001 -9.211 2.390 1.00 97.06 84 SER A N 1
ATOM 720 C CA . SER A 1 84 ? 7.082 -8.919 1.444 1.00 97.06 84 SER A CA 1
ATOM 721 C C . SER A 1 84 ? 7.349 -10.089 0.494 1.00 97.06 84 SER A C 1
ATOM 723 O O . SER A 1 84 ? 7.391 -9.901 -0.722 1.00 97.06 84 SER A O 1
ATOM 725 N N . GLU A 1 85 ? 7.425 -11.312 1.024 1.00 96.94 85 GLU A N 1
ATOM 726 C CA . GLU A 1 85 ? 7.667 -12.527 0.240 1.00 96.94 85 GLU A CA 1
ATOM 727 C C . GLU A 1 85 ? 6.581 -12.744 -0.818 1.00 96.94 85 GLU A C 1
ATOM 729 O O . GLU A 1 85 ? 6.866 -12.827 -2.012 1.00 96.94 85 GLU A O 1
ATOM 734 N N . ARG A 1 86 ? 5.311 -12.767 -0.405 1.00 97.12 86 ARG A N 1
ATOM 735 C CA . ARG A 1 86 ? 4.194 -13.003 -1.321 1.00 97.12 86 ARG A CA 1
ATOM 736 C C . ARG A 1 86 ? 4.049 -11.881 -2.345 1.00 97.12 86 ARG A C 1
ATOM 738 O O . ARG A 1 86 ? 3.769 -12.152 -3.512 1.00 97.12 86 ARG A O 1
ATOM 745 N N . ALA A 1 87 ? 4.188 -10.628 -1.917 1.00 96.44 87 ALA A N 1
ATOM 746 C CA . ALA A 1 87 ? 3.997 -9.478 -2.791 1.00 96.44 87 ALA A CA 1
ATOM 747 C C . ALA A 1 87 ? 5.112 -9.369 -3.844 1.00 96.44 87 ALA A C 1
ATOM 749 O O . ALA A 1 87 ? 4.823 -9.098 -5.010 1.00 96.44 87 ALA A O 1
ATOM 750 N N . THR A 1 88 ? 6.367 -9.635 -3.466 1.00 98.06 88 THR A N 1
ATOM 751 C CA . THR A 1 88 ? 7.496 -9.654 -4.410 1.00 98.06 88 THR A CA 1
ATOM 752 C C . THR A 1 88 ? 7.438 -10.854 -5.354 1.00 98.06 88 THR A C 1
ATOM 754 O O . THR A 1 88 ? 7.674 -10.681 -6.548 1.00 98.06 88 THR A O 1
ATOM 757 N N . ALA A 1 89 ? 7.022 -12.032 -4.876 1.00 98.19 89 ALA A N 1
ATOM 758 C CA . ALA A 1 89 ? 6.790 -13.194 -5.736 1.00 98.19 89 ALA A CA 1
ATOM 759 C C . ALA A 1 89 ? 5.705 -12.922 -6.793 1.00 98.19 89 ALA A C 1
ATOM 761 O O . ALA A 1 89 ? 5.883 -13.241 -7.966 1.00 98.19 89 ALA A O 1
ATOM 762 N N . LEU A 1 90 ? 4.605 -12.263 -6.409 1.00 97.75 90 LEU A N 1
ATOM 763 C CA . LEU A 1 90 ? 3.560 -11.876 -7.359 1.00 97.75 90 LEU A CA 1
ATOM 764 C C . LEU A 1 90 ? 4.074 -10.869 -8.401 1.00 97.75 90 LEU A C 1
ATOM 766 O O . LEU A 1 90 ? 3.732 -10.976 -9.579 1.00 97.75 90 LEU A O 1
ATOM 770 N N . LEU A 1 91 ? 4.906 -9.906 -7.990 1.00 97.75 91 LEU A N 1
ATOM 771 C CA . LEU A 1 91 ? 5.554 -8.981 -8.923 1.00 97.75 91 LEU A CA 1
ATOM 772 C C . LEU A 1 91 ? 6.445 -9.729 -9.925 1.00 97.75 91 LEU A C 1
ATOM 774 O O . LEU A 1 91 ? 6.407 -9.407 -11.114 1.00 97.75 91 LEU A O 1
ATOM 778 N N . ASP A 1 92 ? 7.205 -10.729 -9.475 1.00 98.38 92 ASP A N 1
ATOM 779 C CA . ASP A 1 92 ? 8.053 -11.548 -10.348 1.00 98.38 92 ASP A CA 1
ATOM 780 C C . ASP A 1 92 ? 7.227 -12.320 -11.377 1.00 98.38 92 ASP A C 1
ATOM 782 O O . ASP A 1 92 ? 7.532 -12.276 -12.570 1.00 98.38 92 ASP A O 1
ATOM 786 N N . GLU A 1 93 ? 6.140 -12.965 -10.944 1.00 98.50 93 GLU A N 1
ATOM 787 C CA . GLU A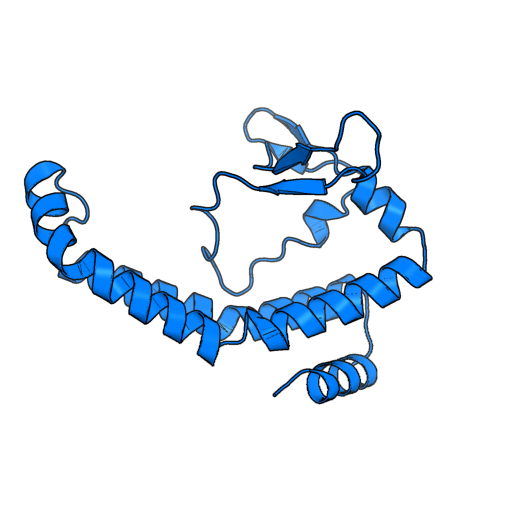 1 93 ? 5.217 -13.674 -11.836 1.00 98.50 93 GLU A CA 1
ATOM 788 C C . GLU A 1 93 ? 4.628 -12.736 -12.899 1.00 98.50 93 GLU A C 1
ATOM 790 O O . GLU A 1 93 ? 4.662 -13.036 -14.095 1.00 98.50 93 GLU A O 1
ATOM 795 N N . MET A 1 94 ? 4.132 -11.566 -12.484 1.00 98.00 94 MET A N 1
ATOM 796 C CA . MET A 1 94 ? 3.564 -10.571 -13.398 1.00 98.00 94 MET A CA 1
ATOM 797 C C . MET A 1 94 ? 4.612 -10.032 -14.380 1.00 98.00 94 MET A C 1
ATOM 799 O O . MET A 1 94 ? 4.339 -9.898 -15.575 1.00 98.00 94 MET A O 1
ATOM 803 N N . THR A 1 95 ? 5.820 -9.753 -13.893 1.00 98.06 95 THR A N 1
ATOM 804 C CA . THR A 1 95 ? 6.935 -9.257 -14.709 1.00 98.06 95 THR A CA 1
ATOM 805 C C . THR A 1 95 ? 7.356 -10.294 -15.744 1.00 98.06 95 THR A C 1
ATOM 807 O O . THR A 1 95 ? 7.546 -9.948 -16.910 1.00 98.06 95 THR A O 1
ATOM 810 N N . ALA A 1 96 ? 7.454 -11.569 -15.359 1.00 98.38 96 ALA A N 1
ATOM 811 C CA . ALA A 1 96 ? 7.823 -12.655 -16.261 1.00 98.38 96 ALA A CA 1
ATOM 812 C C . ALA A 1 96 ? 6.823 -12.814 -17.417 1.00 98.38 96 ALA A C 1
ATOM 814 O O . ALA A 1 96 ? 7.237 -13.012 -18.560 1.00 98.38 96 ALA A O 1
ATOM 815 N N . VAL A 1 97 ? 5.521 -12.665 -17.140 1.00 98.31 97 VAL A N 1
ATOM 816 C CA . VAL A 1 97 ? 4.461 -12.698 -18.162 1.00 98.31 97 VAL A CA 1
ATOM 817 C C . VAL A 1 97 ? 4.577 -11.526 -19.139 1.00 98.31 97 VAL A C 1
ATOM 819 O O . VAL A 1 97 ? 4.375 -11.705 -20.338 1.00 98.31 97 VAL A O 1
ATOM 822 N N . LEU A 1 98 ? 4.903 -10.327 -18.650 1.00 97.62 98 LEU A N 1
ATOM 823 C CA . LEU A 1 98 ? 4.963 -9.119 -19.478 1.00 97.62 98 LEU A CA 1
ATOM 824 C C . LEU A 1 98 ? 6.263 -8.992 -20.276 1.00 97.62 98 LEU A C 1
ATOM 826 O O . LEU A 1 98 ? 6.230 -8.479 -21.393 1.00 97.62 98 LEU A O 1
ATOM 830 N N . ARG A 1 99 ? 7.390 -9.469 -19.733 1.00 98.12 99 ARG A N 1
ATOM 831 C CA . ARG A 1 99 ? 8.742 -9.333 -20.302 1.00 98.12 99 ARG A CA 1
ATOM 832 C C . ARG A 1 99 ? 8.840 -9.554 -21.820 1.00 98.12 99 ARG A C 1
ATOM 834 O O . ARG A 1 99 ? 9.399 -8.678 -22.481 1.00 98.12 99 ARG A O 1
ATOM 841 N N . PRO A 1 100 ? 8.326 -10.655 -22.410 1.00 98.06 100 PRO A N 1
ATOM 842 C CA . PRO A 1 100 ? 8.443 -10.876 -23.856 1.00 98.06 100 PRO A CA 1
ATOM 843 C C . PRO A 1 100 ? 7.686 -9.841 -24.706 1.00 98.06 100 PRO A C 1
ATOM 845 O O . PRO A 1 100 ? 8.038 -9.622 -25.864 1.00 98.06 100 PRO A O 1
ATOM 848 N N . GLU A 1 101 ? 6.678 -9.168 -24.147 1.00 98.00 101 GLU A N 1
ATOM 849 C CA . GLU A 1 101 ? 5.866 -8.175 -24.855 1.00 98.00 101 GLU A CA 1
ATOM 850 C C . GLU A 1 101 ? 6.481 -6.767 -24.821 1.00 98.00 101 GLU A C 1
ATOM 852 O O . GLU A 1 101 ? 6.099 -5.910 -25.625 1.00 98.00 101 GLU A O 1
ATOM 857 N N . ILE A 1 102 ? 7.434 -6.515 -23.914 1.00 98.25 102 ILE A N 1
ATOM 858 C CA . ILE A 1 102 ? 7.992 -5.177 -23.688 1.00 98.25 102 ILE A CA 1
ATOM 859 C C . ILE A 1 102 ? 8.762 -4.681 -24.908 1.00 98.25 102 ILE A C 1
ATOM 861 O O . ILE A 1 102 ? 8.563 -3.538 -25.305 1.00 98.25 102 ILE A O 1
ATOM 865 N N . GLN A 1 103 ? 9.544 -5.526 -25.587 1.00 98.25 103 GLN A N 1
ATOM 866 C CA . GLN A 1 103 ? 10.247 -5.083 -26.797 1.00 98.25 103 GLN A CA 1
ATOM 867 C C . GLN A 1 103 ? 9.266 -4.590 -27.873 1.00 98.25 103 GLN A C 1
ATOM 869 O O . GLN A 1 103 ? 9.441 -3.508 -28.427 1.00 98.25 103 GLN A O 1
ATOM 874 N N . ARG A 1 104 ? 8.158 -5.313 -28.095 1.00 98.25 104 ARG A N 1
ATOM 875 C CA . ARG A 1 104 ? 7.111 -4.885 -29.039 1.00 98.25 104 ARG A CA 1
ATOM 876 C C . ARG A 1 104 ? 6.458 -3.565 -28.613 1.00 98.25 104 ARG A C 1
ATOM 878 O O . ARG A 1 104 ? 6.083 -2.757 -29.461 1.00 98.25 104 ARG A O 1
ATOM 885 N N . GLN A 1 105 ? 6.277 -3.357 -27.311 1.00 98.06 105 GLN A N 1
ATOM 886 C CA . GLN A 1 105 ? 5.751 -2.114 -26.745 1.00 98.06 105 GLN A CA 1
ATOM 887 C C . GLN A 1 105 ? 6.711 -0.936 -27.012 1.00 98.06 105 GLN A C 1
ATOM 889 O O . GLN A 1 105 ? 6.252 0.118 -27.456 1.00 98.06 105 GLN A O 1
ATOM 894 N N . ILE A 1 106 ? 8.022 -1.134 -26.830 1.00 98.50 106 ILE A N 1
ATOM 895 C CA . ILE A 1 106 ? 9.075 -0.149 -27.132 1.00 98.50 106 ILE A CA 1
ATOM 896 C C . ILE A 1 106 ? 9.087 0.182 -28.627 1.00 98.50 106 ILE A C 1
ATOM 898 O O . ILE A 1 106 ? 9.045 1.352 -29.000 1.00 98.50 106 ILE A O 1
ATOM 902 N N . ASP A 1 107 ? 9.072 -0.824 -29.498 1.00 98.44 107 ASP A N 1
ATOM 903 C CA . ASP A 1 107 ? 9.139 -0.610 -30.947 1.00 98.44 107 ASP A CA 1
ATOM 904 C C . ASP A 1 107 ? 7.929 0.180 -31.466 1.00 98.44 107 ASP A C 1
ATOM 906 O O . ASP A 1 107 ? 8.056 1.022 -32.356 1.00 98.44 107 ASP A O 1
ATOM 910 N N . LYS A 1 108 ? 6.744 -0.079 -30.897 1.00 98.25 108 LYS A N 1
ATOM 911 C CA . LYS A 1 108 ? 5.481 0.528 -31.335 1.00 98.25 108 LYS A CA 1
ATOM 912 C C . LYS A 1 108 ? 5.217 1.906 -30.733 1.00 98.25 108 LYS A C 1
ATOM 914 O O . LYS A 1 108 ? 4.686 2.774 -31.422 1.00 98.25 108 LYS A O 1
ATOM 919 N N . TRP A 1 109 ? 5.492 2.080 -29.444 1.00 98.25 109 TRP A N 1
ATOM 920 C CA . TRP A 1 109 ? 5.096 3.271 -28.683 1.00 98.25 109 TRP A CA 1
ATOM 921 C C . TRP A 1 109 ? 6.281 4.089 -28.176 1.00 98.25 109 TRP A C 1
ATOM 923 O O . TRP A 1 109 ? 6.082 5.169 -27.621 1.00 98.25 109 TRP A O 1
ATOM 933 N N . HIS A 1 110 ? 7.503 3.582 -28.349 1.00 97.75 110 HIS A N 1
ATOM 934 C CA . HIS A 1 110 ? 8.746 4.198 -27.886 1.00 97.75 110 HIS A CA 1
ATOM 935 C C . HIS A 1 110 ? 8.764 4.448 -26.372 1.00 97.75 110 HIS A C 1
ATOM 937 O O . HIS A 1 110 ? 9.407 5.389 -25.905 1.00 97.75 110 HIS A O 1
ATOM 943 N N . ARG A 1 111 ? 8.007 3.645 -25.610 1.00 95.62 111 ARG A N 1
ATOM 944 C CA . ARG A 1 111 ? 7.930 3.664 -24.144 1.00 95.62 111 ARG A CA 1
ATOM 945 C C . ARG A 1 111 ? 7.795 2.235 -23.608 1.00 95.62 111 ARG A C 1
ATOM 947 O O . ARG A 1 111 ? 6.905 1.542 -24.096 1.00 95.62 111 ARG A O 1
ATOM 954 N N . PRO A 1 112 ? 8.568 1.813 -22.594 1.00 96.88 112 PRO A N 1
ATOM 955 C CA . PRO A 1 112 ? 9.741 2.512 -22.046 1.00 96.88 112 PRO A CA 1
ATOM 956 C C . PRO A 1 112 ? 10.785 2.811 -23.144 1.00 96.88 112 PRO A C 1
ATOM 958 O O . PRO A 1 112 ? 10.654 2.345 -24.273 1.00 96.88 112 PRO A O 1
ATOM 961 N N . TYR A 1 113 ? 11.741 3.699 -22.897 1.00 97.69 113 TYR A N 1
ATOM 962 C CA . TYR A 1 113 ? 12.762 4.077 -23.878 1.00 97.69 113 TYR A CA 1
ATOM 963 C C . TYR A 1 113 ? 13.707 2.914 -24.202 1.00 97.69 113 TYR A C 1
ATOM 965 O O . TYR A 1 113 ? 14.258 2.867 -25.301 1.00 97.69 113 TYR A O 1
ATOM 973 N N . SER A 1 114 ? 13.877 1.968 -23.276 1.00 98.38 114 SER A N 1
ATOM 974 C CA . SER A 1 114 ? 14.660 0.750 -23.477 1.00 98.38 114 SER A CA 1
ATOM 975 C C . SER A 1 114 ? 14.172 -0.395 -22.583 1.00 98.38 114 SER A C 1
ATOM 977 O O . SER A 1 114 ? 13.390 -0.199 -21.651 1.00 98.38 114 SER A O 1
ATOM 979 N N . MET A 1 115 ? 14.649 -1.610 -22.873 1.00 98.25 115 MET A N 1
ATOM 980 C CA . MET A 1 115 ? 14.475 -2.758 -21.975 1.00 98.25 115 MET A CA 1
ATOM 981 C C . MET A 1 115 ? 15.171 -2.531 -20.627 1.00 98.25 115 MET A C 1
ATOM 983 O O . MET A 1 115 ? 14.639 -2.943 -19.606 1.00 98.25 115 MET A O 1
ATOM 987 N N . GLU A 1 116 ? 16.318 -1.848 -20.625 1.00 98.50 116 GLU A N 1
ATOM 988 C CA . GLU A 1 116 ? 17.076 -1.509 -19.414 1.00 98.50 116 GLU A CA 1
ATOM 989 C C . GLU A 1 116 ? 16.278 -0.576 -18.492 1.00 98.50 116 GLU A C 1
ATOM 991 O O . GLU A 1 116 ? 16.095 -0.891 -17.324 1.00 98.50 116 GLU A O 1
ATOM 996 N N . GLU A 1 117 ? 15.676 0.499 -19.019 1.00 98.19 117 GLU A N 1
ATOM 997 C CA . GLU A 1 117 ? 14.834 1.398 -18.210 1.00 98.19 117 GLU A CA 1
ATOM 998 C C . GLU A 1 117 ? 13.632 0.661 -17.602 1.00 98.19 117 GLU A C 1
ATOM 1000 O O . GLU A 1 117 ? 13.219 0.929 -16.471 1.00 98.19 117 GLU A O 1
ATOM 1005 N N . TRP A 1 118 ? 13.049 -0.275 -18.355 1.00 98.25 118 TRP A N 1
ATOM 1006 C CA . TRP A 1 118 ? 11.976 -1.110 -17.835 1.00 98.25 118 TRP A CA 1
ATOM 1007 C C . TRP A 1 118 ? 12.452 -1.986 -16.674 1.00 98.25 118 TRP A C 1
ATOM 1009 O O . TRP A 1 118 ? 11.783 -2.041 -15.647 1.00 98.25 118 TRP A O 1
ATOM 1019 N N . GLU A 1 119 ? 13.598 -2.649 -16.823 1.00 98.38 119 GLU A N 1
ATOM 1020 C CA . GLU A 1 119 ? 14.193 -3.499 -15.788 1.00 98.38 119 GLU A CA 1
ATOM 1021 C C . GLU A 1 119 ? 14.543 -2.706 -14.528 1.00 98.38 119 GLU A C 1
ATOM 1023 O O . GLU A 1 119 ? 14.190 -3.139 -13.430 1.00 98.38 119 GLU A O 1
ATOM 1028 N N . ASP A 1 120 ? 15.130 -1.520 -14.685 1.00 98.38 120 ASP A N 1
ATOM 1029 C CA . ASP A 1 120 ? 15.414 -0.597 -13.584 1.00 98.38 120 ASP A CA 1
ATOM 1030 C C . ASP A 1 120 ? 14.127 -0.182 -12.859 1.00 98.38 120 ASP A C 1
ATOM 1032 O O . ASP A 1 120 ? 14.057 -0.218 -11.629 1.00 98.38 120 ASP A O 1
ATOM 1036 N N . SER A 1 121 ? 13.065 0.129 -13.611 1.00 97.19 121 SER A N 1
ATOM 1037 C CA . SER A 1 121 ? 11.756 0.475 -13.040 1.00 97.19 121 SER A CA 1
ATOM 1038 C C . SER A 1 121 ? 11.141 -0.688 -12.252 1.00 97.19 121 SER A C 1
ATOM 1040 O O . SER A 1 121 ? 10.512 -0.478 -11.213 1.00 97.19 121 SER A O 1
ATOM 1042 N N . ILE A 1 122 ? 11.310 -1.929 -12.724 1.00 98.12 122 ILE A N 1
ATOM 1043 C CA . ILE A 1 122 ? 10.854 -3.122 -12.000 1.00 98.12 122 ILE A CA 1
ATOM 1044 C C . ILE A 1 122 ? 11.686 -3.346 -10.734 1.00 98.12 122 ILE A C 1
ATOM 1046 O O . ILE A 1 122 ? 11.118 -3.699 -9.700 1.00 98.12 122 ILE A O 1
ATOM 1050 N N . ALA A 1 123 ? 13.001 -3.122 -10.782 1.00 98.31 123 ALA A N 1
ATOM 1051 C CA . ALA A 1 123 ? 13.867 -3.228 -9.611 1.00 98.31 123 ALA A CA 1
ATOM 1052 C C . ALA A 1 123 ? 13.491 -2.198 -8.531 1.00 98.31 123 ALA A C 1
ATOM 1054 O O . ALA A 1 123 ? 13.363 -2.561 -7.361 1.00 98.31 123 ALA A O 1
ATOM 1055 N N . GLU A 1 124 ? 13.224 -0.945 -8.915 1.00 98.00 124 GLU A N 1
ATOM 1056 C CA . GLU A 1 124 ? 12.727 0.086 -7.994 1.00 98.00 124 GLU A CA 1
ATOM 1057 C C . GLU A 1 124 ? 11.372 -0.311 -7.391 1.00 98.00 124 GLU A C 1
ATOM 1059 O O . GLU A 1 124 ? 11.185 -0.272 -6.171 1.00 98.00 124 GLU A O 1
ATOM 1064 N N . LEU A 1 125 ? 10.429 -0.758 -8.227 1.00 98.00 125 LEU A N 1
ATOM 1065 C CA . LEU A 1 125 ? 9.121 -1.209 -7.761 1.00 98.00 125 LEU A CA 1
ATOM 1066 C C . LEU A 1 125 ? 9.242 -2.395 -6.797 1.00 98.00 125 LEU A C 1
ATOM 1068 O O . LEU A 1 125 ? 8.514 -2.444 -5.804 1.00 98.00 125 LEU A O 1
ATOM 1072 N N . ARG A 1 126 ? 10.163 -3.329 -7.052 1.00 98.38 126 ARG A N 1
ATOM 1073 C CA . ARG A 1 126 ? 10.423 -4.468 -6.167 1.00 98.38 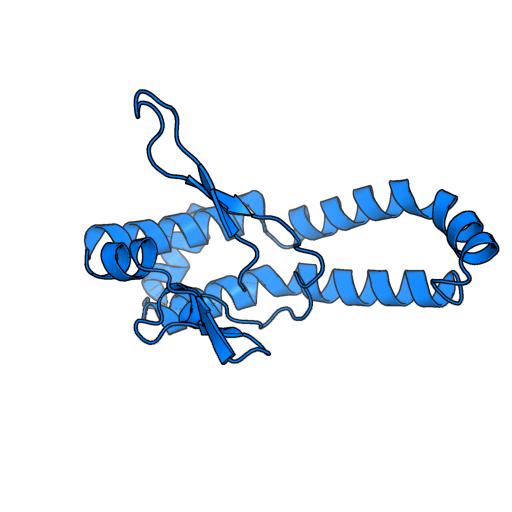126 ARG A CA 1
ATOM 1074 C C . ARG A 1 126 ? 10.851 -4.009 -4.781 1.00 98.38 126 ARG A C 1
ATOM 1076 O O . ARG A 1 126 ? 10.308 -4.522 -3.806 1.00 98.38 126 ARG A O 1
ATOM 1083 N N . GLU A 1 127 ? 11.752 -3.035 -4.689 1.00 98.31 127 GLU A N 1
ATOM 1084 C CA . GLU A 1 127 ? 12.188 -2.486 -3.401 1.00 98.31 127 GLU A CA 1
ATOM 1085 C C . GLU A 1 127 ? 11.017 -1.844 -2.649 1.00 98.31 127 GLU A C 1
ATOM 1087 O O . GLU A 1 127 ? 10.790 -2.113 -1.467 1.00 98.31 127 GLU A O 1
ATOM 1092 N N . ILE A 1 128 ? 10.197 -1.059 -3.354 1.00 98.25 128 ILE A N 1
ATOM 1093 C CA . ILE A 1 128 ? 9.014 -0.433 -2.759 1.00 98.25 128 ILE A CA 1
ATOM 1094 C C . ILE A 1 128 ? 8.029 -1.491 -2.251 1.00 98.25 128 ILE A C 1
ATOM 1096 O O . ILE A 1 128 ? 7.519 -1.369 -1.136 1.00 98.25 128 ILE A O 1
ATOM 1100 N N . VAL A 1 129 ? 7.748 -2.521 -3.051 1.00 97.75 129 VAL A N 1
ATOM 1101 C CA . VAL A 1 129 ? 6.856 -3.628 -2.680 1.00 97.75 129 VAL A CA 1
ATOM 1102 C C . VAL A 1 129 ? 7.403 -4.389 -1.474 1.00 97.75 129 VAL A C 1
ATOM 1104 O O . VAL A 1 129 ? 6.628 -4.707 -0.573 1.00 97.75 129 VAL A O 1
ATOM 1107 N N . ALA A 1 130 ? 8.714 -4.627 -1.421 1.00 98.25 130 ALA A N 1
ATOM 1108 C CA . ALA A 1 130 ? 9.356 -5.366 -0.342 1.00 98.25 130 ALA A CA 1
ATOM 1109 C C . ALA A 1 130 ? 9.298 -4.627 1.004 1.00 98.25 130 ALA A C 1
ATOM 1111 O O . ALA A 1 130 ? 9.053 -5.257 2.033 1.00 98.25 130 ALA A O 1
ATOM 1112 N N . GLN A 1 131 ? 9.486 -3.304 0.995 1.00 98.31 131 GLN A N 1
ATOM 1113 C CA . GLN A 1 131 ? 9.476 -2.459 2.197 1.00 98.31 131 GLN A CA 1
ATOM 1114 C C . GLN A 1 131 ? 8.068 -2.029 2.632 1.00 98.31 131 GLN A C 1
ATOM 1116 O O . GLN A 1 131 ? 7.838 -1.672 3.790 1.00 98.31 131 GLN A O 1
ATOM 1121 N N . ARG A 1 132 ? 7.097 -2.012 1.708 1.00 97.69 132 ARG A N 1
ATOM 1122 C CA . ARG A 1 132 ? 5.743 -1.500 1.967 1.00 97.69 132 ARG A CA 1
ATOM 1123 C C . ARG A 1 132 ? 5.057 -2.099 3.208 1.00 97.69 132 ARG A C 1
ATOM 1125 O O . ARG A 1 132 ? 4.375 -1.317 3.874 1.00 97.69 132 ARG A O 1
ATOM 1132 N N . PRO A 1 133 ? 5.166 -3.403 3.527 1.00 97.81 133 PRO A N 1
ATOM 1133 C CA . PRO A 1 133 ? 4.460 -4.006 4.660 1.00 97.81 133 PRO A CA 1
ATOM 1134 C C . PRO A 1 133 ? 4.863 -3.383 5.997 1.00 97.81 133 PRO A C 1
ATOM 1136 O O . PRO A 1 133 ? 3.994 -2.977 6.765 1.00 97.81 133 PRO A O 1
ATOM 1139 N N . GLU A 1 134 ? 6.165 -3.200 6.220 1.00 97.88 134 GLU A N 1
ATOM 1140 C CA . GLU A 1 134 ? 6.706 -2.586 7.436 1.00 97.88 134 GLU A CA 1
ATOM 1141 C C . GLU A 1 134 ? 6.170 -1.161 7.612 1.00 97.88 134 GLU A C 1
ATOM 1143 O O . GLU A 1 134 ? 5.531 -0.840 8.617 1.00 97.88 134 GLU A O 1
ATOM 1148 N N . TYR A 1 135 ? 6.304 -0.323 6.581 1.00 98.31 135 TYR A N 1
ATOM 1149 C CA . TYR A 1 135 ? 5.765 1.036 6.609 1.00 98.31 135 TYR A CA 1
ATOM 1150 C C . TYR A 1 135 ? 4.236 1.076 6.729 1.00 98.31 135 TYR A C 1
ATOM 1152 O O . TYR A 1 135 ? 3.673 2.009 7.299 1.00 98.31 135 TYR A O 1
ATOM 1160 N N . ALA A 1 136 ? 3.521 0.095 6.174 1.00 97.94 136 ALA A N 1
ATOM 1161 C CA . ALA A 1 136 ? 2.071 0.012 6.298 1.00 97.94 136 ALA A CA 1
ATOM 1162 C C . ALA A 1 136 ? 1.649 -0.224 7.753 1.00 97.94 136 ALA A C 1
ATOM 1164 O O . ALA A 1 136 ? 0.682 0.401 8.195 1.00 97.94 136 ALA A O 1
ATOM 1165 N N . LEU A 1 137 ? 2.365 -1.088 8.474 1.00 98.31 137 LEU A N 1
ATOM 1166 C CA . LEU A 1 137 ? 2.139 -1.360 9.892 1.00 98.31 137 LEU A CA 1
ATOM 1167 C C . LEU A 1 137 ? 2.557 -0.181 10.770 1.00 98.31 137 LEU A C 1
ATOM 1169 O O . LEU A 1 137 ? 1.796 0.195 11.659 1.00 98.31 137 LEU A O 1
ATOM 1173 N N . GLN A 1 138 ? 3.689 0.460 10.472 1.00 98.25 138 GLN A N 1
ATOM 1174 C CA . GLN A 1 138 ? 4.126 1.665 11.180 1.00 98.25 138 GLN A CA 1
ATOM 1175 C C . GLN A 1 138 ? 3.103 2.800 11.040 1.00 98.25 138 GLN A C 1
ATOM 1177 O O . GLN A 1 138 ? 2.655 3.360 12.039 1.00 98.25 138 GLN A O 1
ATOM 1182 N N . ASN A 1 139 ? 2.629 3.074 9.819 1.00 97.94 139 ASN A N 1
ATOM 1183 C CA . ASN A 1 139 ? 1.595 4.084 9.583 1.00 97.94 139 ASN A CA 1
ATOM 1184 C C . ASN A 1 139 ? 0.299 3.765 10.352 1.00 97.94 139 ASN A C 1
ATOM 1186 O O . ASN A 1 139 ? -0.342 4.670 10.891 1.00 97.94 139 ASN A O 1
ATOM 1190 N N . LEU A 1 140 ? -0.096 2.486 10.426 1.00 98.25 140 LEU A N 1
ATOM 1191 C CA . LEU A 1 140 ? -1.254 2.047 11.210 1.00 98.25 140 LEU A CA 1
ATOM 1192 C C . LEU A 1 140 ? -1.058 2.312 12.705 1.00 98.25 140 LEU A C 1
ATOM 1194 O O . LEU A 1 140 ? -1.940 2.900 13.341 1.00 98.25 140 LEU A O 1
ATOM 1198 N N . GLN A 1 141 ? 0.084 1.885 13.243 1.00 98.38 141 GLN A N 1
ATOM 1199 C CA . GLN A 1 141 ? 0.448 2.043 14.645 1.00 98.38 141 GLN A CA 1
ATOM 1200 C C . GLN A 1 141 ? 0.441 3.520 15.042 1.00 98.38 141 GLN A C 1
ATOM 1202 O O . GLN A 1 141 ? -0.231 3.899 16.005 1.00 98.38 141 GLN A O 1
ATOM 1207 N N . ASP A 1 142 ? 1.100 4.365 14.250 1.00 97.81 142 ASP A N 1
ATOM 1208 C CA . ASP A 1 142 ? 1.189 5.803 14.480 1.00 97.81 142 ASP A CA 1
ATOM 1209 C C . ASP A 1 142 ? -0.177 6.480 14.406 1.00 97.81 142 ASP A C 1
ATOM 1211 O O . ASP A 1 142 ? -0.512 7.313 15.257 1.00 97.81 142 ASP A O 1
ATOM 1215 N N . TYR A 1 143 ? -0.991 6.119 13.412 1.00 97.44 143 TYR A N 1
ATOM 1216 C CA . TYR A 1 143 ? -2.285 6.751 13.186 1.00 97.44 143 TYR A CA 1
ATOM 1217 C C . TYR A 1 143 ? -3.309 6.399 14.273 1.00 97.44 143 TYR A C 1
ATOM 1219 O O . TYR A 1 143 ? -4.016 7.280 14.775 1.00 97.44 143 TYR A O 1
ATOM 1227 N N . PHE A 1 144 ? -3.402 5.121 14.649 1.00 97.06 144 PHE A N 1
ATOM 1228 C CA . PHE A 1 144 ? -4.346 4.649 15.668 1.00 97.06 144 PHE A CA 1
ATOM 1229 C C . PHE A 1 144 ? -3.788 4.687 17.094 1.00 97.06 144 PHE A C 1
ATOM 1231 O O . PHE A 1 144 ? -4.553 4.452 18.028 1.00 97.06 144 PHE A O 1
ATOM 1238 N N . ARG A 1 145 ? -2.510 5.054 17.271 1.00 97.56 145 ARG A N 1
ATOM 1239 C CA . ARG A 1 145 ? -1.802 5.069 18.564 1.00 97.56 145 ARG A CA 1
ATOM 1240 C C . ARG A 1 145 ? -1.832 3.698 19.244 1.00 97.56 145 ARG A C 1
ATOM 1242 O O . ARG A 1 145 ? -2.120 3.592 20.434 1.00 97.56 145 ARG A O 1
ATOM 1249 N N . VAL A 1 146 ? -1.575 2.654 18.461 1.00 98.06 146 VAL A N 1
ATOM 1250 C CA . VAL A 1 146 ? -1.513 1.270 18.950 1.00 98.06 146 VAL A CA 1
ATOM 1251 C C . VAL A 1 146 ? -0.207 1.092 19.727 1.00 98.06 146 VAL A C 1
ATOM 1253 O O . VAL A 1 146 ? 0.841 1.554 19.275 1.00 98.06 146 VAL A O 1
ATOM 1256 N N . SER A 1 147 ? -0.249 0.464 20.906 1.00 98.31 147 SER A N 1
ATOM 1257 C CA . SER A 1 147 ? 0.981 0.211 21.664 1.00 98.31 147 SER A CA 1
ATOM 1258 C C . SER A 1 147 ? 1.870 -0.795 20.937 1.00 98.31 147 SER A C 1
ATOM 1260 O O . SER A 1 147 ? 1.382 -1.607 20.146 1.00 98.31 147 SER A O 1
ATOM 1262 N N . GLN A 1 148 ? 3.176 -0.750 21.210 1.00 98.25 148 GLN A N 1
ATOM 1263 C CA . GLN A 1 148 ? 4.105 -1.720 20.636 1.00 98.25 148 GLN A CA 1
ATOM 1264 C C . GLN A 1 148 ? 3.725 -3.148 21.038 1.00 98.25 148 GLN A C 1
ATOM 1266 O O . GLN A 1 148 ? 3.655 -4.010 20.170 1.00 98.25 148 GLN A O 1
ATOM 1271 N N . GLU A 1 149 ? 3.358 -3.378 22.308 1.00 98.44 149 GLU A N 1
ATOM 1272 C CA . GLU A 1 149 ? 2.992 -4.727 22.758 1.00 98.44 149 GLU A CA 1
ATOM 1273 C C . GLU A 1 149 ? 1.794 -5.279 21.978 1.00 98.44 149 GLU A C 1
ATOM 1275 O O . GLU A 1 149 ? 1.761 -6.461 21.639 1.00 98.44 149 GLU A O 1
ATOM 1280 N N . LYS A 1 150 ? 0.810 -4.424 21.658 1.00 98.38 150 LYS A N 1
ATOM 1281 C CA . LYS A 1 150 ? -0.357 -4.857 20.889 1.00 98.38 150 LYS A CA 1
ATOM 1282 C C . LYS A 1 150 ? -0.022 -5.130 19.424 1.00 98.38 150 LYS A C 1
ATOM 1284 O O . LYS A 1 150 ? -0.594 -6.051 18.844 1.00 98.38 150 LYS A O 1
ATOM 1289 N N . MET A 1 151 ? 0.872 -4.343 18.823 1.00 98.44 151 MET A N 1
ATOM 1290 C CA . MET A 1 151 ? 1.353 -4.611 17.465 1.00 98.44 151 MET A CA 1
ATOM 1291 C C . MET A 1 151 ? 2.086 -5.949 17.404 1.00 98.44 151 MET A C 1
ATOM 1293 O O . MET A 1 151 ? 1.757 -6.762 16.545 1.00 98.44 151 MET A O 1
ATOM 1297 N N . ASP A 1 152 ? 2.989 -6.212 18.348 1.00 98.31 152 ASP A N 1
ATOM 1298 C CA . ASP A 1 152 ? 3.756 -7.460 18.408 1.00 98.31 152 ASP A CA 1
ATOM 1299 C C . ASP A 1 152 ? 2.836 -8.680 18.573 1.00 98.31 152 ASP A C 1
ATOM 1301 O O . ASP A 1 152 ? 2.999 -9.679 17.874 1.00 98.31 152 ASP A O 1
ATOM 1305 N N . GLU A 1 153 ? 1.818 -8.585 19.439 1.00 98.44 153 GLU A N 1
ATOM 1306 C CA . GLU A 1 153 ? 0.798 -9.628 19.613 1.00 98.44 153 GLU A CA 1
ATOM 1307 C C . GLU A 1 153 ? 0.064 -9.932 18.296 1.00 98.44 153 GLU A C 1
ATOM 1309 O O . GLU A 1 153 ? -0.123 -11.095 17.933 1.00 98.44 153 GLU A O 1
ATOM 1314 N N . LEU A 1 154 ? -0.368 -8.892 17.574 1.00 98.50 154 LEU A N 1
ATOM 1315 C CA . LEU A 1 154 ? -1.115 -9.045 16.325 1.00 98.50 154 LEU A CA 1
ATOM 1316 C C . LEU A 1 154 ? -0.236 -9.560 15.183 1.00 98.50 154 LEU A C 1
ATOM 1318 O O . LEU A 1 154 ? -0.692 -10.406 14.418 1.00 98.50 154 LEU A O 1
ATOM 1322 N N . ILE A 1 155 ? 1.003 -9.081 15.071 1.00 98.19 155 ILE A N 1
ATOM 1323 C CA . ILE A 1 155 ? 1.965 -9.556 14.071 1.00 98.19 155 ILE A CA 1
ATOM 1324 C C . ILE A 1 155 ? 2.243 -11.037 14.328 1.00 98.19 155 ILE A C 1
ATOM 1326 O O . ILE A 1 155 ? 1.960 -11.858 13.465 1.00 98.19 155 ILE A O 1
ATOM 1330 N N . ALA A 1 156 ? 2.624 -11.417 15.552 1.00 97.62 156 ALA A N 1
ATOM 1331 C CA . ALA A 1 156 ? 2.876 -12.816 15.906 1.00 97.62 156 ALA A CA 1
ATOM 1332 C C . ALA A 1 156 ? 1.669 -13.739 15.658 1.00 97.62 156 ALA A C 1
ATOM 1334 O O . ALA A 1 156 ? 1.836 -14.918 15.352 1.00 97.62 156 ALA A O 1
ATOM 1335 N N . LYS A 1 157 ? 0.442 -13.217 15.777 1.00 97.88 157 LYS A N 1
ATOM 1336 C CA . LYS A 1 157 ? -0.788 -13.963 15.487 1.00 97.88 157 LYS A CA 1
ATOM 1337 C C . LYS A 1 157 ? -0.967 -14.280 13.996 1.00 97.88 157 LYS A C 1
ATOM 1339 O O . LYS A 1 157 ? -1.604 -15.288 13.681 1.00 97.88 157 LYS A O 1
ATOM 1344 N N . TYR A 1 158 ? -0.475 -13.428 13.096 1.00 97.50 158 TYR A N 1
ATOM 1345 C CA . TYR A 1 158 ? -0.763 -13.511 11.659 1.00 97.50 158 TYR A CA 1
ATOM 1346 C C . TYR A 1 158 ? 0.454 -13.754 10.764 1.00 97.50 158 TYR A C 1
ATOM 1348 O O . TYR A 1 158 ? 0.252 -14.181 9.626 1.00 97.50 158 TYR A O 1
ATOM 1356 N N . SER A 1 159 ? 1.676 -13.547 11.254 1.00 88.50 159 SER A N 1
ATOM 1357 C CA . SER A 1 159 ? 2.898 -13.968 10.573 1.00 88.50 159 SER A CA 1
ATOM 1358 C C . SER A 1 159 ? 2.899 -15.497 10.480 1.00 88.50 159 SER A C 1
ATOM 1360 O O . SER A 1 159 ? 2.903 -16.193 11.497 1.00 88.50 159 SER A O 1
ATOM 1362 N N . LYS A 1 160 ? 2.809 -16.018 9.256 1.00 70.25 160 LYS A N 1
ATOM 1363 C CA . LYS A 1 160 ? 2.844 -17.453 8.950 1.00 70.25 160 LYS A CA 1
ATOM 1364 C C . LYS A 1 160 ? 4.185 -17.843 8.368 1.00 70.25 160 LYS A C 1
ATOM 1366 O O . LYS A 1 160 ? 4.726 -17.018 7.605 1.00 70.25 160 LYS A O 1
#

Foldseek 3Di:
DAQWDWDADPVRPPPIDIDGDDCPCPLVALQDDCPCQLQPQVFDQDPVRDGDHNVVSVVQVVDPVSLVVVLLVLLLCLQAPQALVNQLVVLVVVCVVCLVCVVVVCVPPVPPVDSVVVVVVSVSSSVSSNSNSVSSNVSSCVVSVPDPVRSVVSNVVRND